Protein AF-A0A1V5LCX2-F1 (afdb_monomer_lite)

Foldseek 3Di:
DDDDDDDDDDDDPPDDPPPPPPDDPDPPPCDPVNVVVVVVVLVVVLVVVLVVVVVLLVQLVVLLVVCVVPVFLVSLVSNLVSLVVQLVVCVVNQNPLSVLLSVLLNVLSVLCNVVRGQDPLSSVLNVLSSVLSVVCSVVVQGHCNPPVSVVSSVVNVVSSVVVVD

Sequence (165 aa):
MSEQTQENVIINVKSSLHDKVKESRGDIVISDDVLAAAQDMIADMSVMYLDWVKDDFVRIDAAYAELASKRDMKSIRGVFEIAHDMKGQGGSFGYDLITGIGSSLCRFLEIIEAKGTCNDVALSAIKVHIDTMKLIINDDIKGSGGEIGRKLLEGIEAIKRKFSP

Secondary structure (DSSP, 8-state):
-----------------STTSSS--------HHHHHHHHHHHHHHHHHHHHHHHHHHHHHHHHHHHHHHH-SHHHHHHHHHHHHHHHHHHGGGT-HHHHHHHHHHHHHHHHHHHHT---HHHHHHHHHHHHHHHHHHHTT--TT-HHHHHHHHHHHHHHHHHH--

pLDDT: mean 79.79, std 19.13, range [37.75, 98.31]

Radius of gyration: 23.6 Å; chains: 1; bounding box: 76×31×53 Å

Structure (mmCIF, N/CA/C/O backbone):
data_AF-A0A1V5LCX2-F1
#
_entry.id   AF-A0A1V5LCX2-F1
#
loop_
_atom_site.group_PDB
_atom_site.id
_atom_site.type_symbol
_atom_site.label_atom_id
_atom_site.label_alt_id
_atom_site.label_comp_id
_atom_site.label_asym_id
_atom_site.label_entity_id
_atom_site.label_seq_id
_atom_site.pdbx_PDB_ins_code
_atom_site.Cartn_x
_atom_site.Cartn_y
_atom_site.Cartn_z
_atom_site.occupancy
_atom_site.B_iso_or_equiv
_atom_site.auth_seq_id
_atom_site.auth_comp_id
_atom_site.auth_asym_id
_atom_site.auth_atom_id
_atom_site.pdbx_PDB_model_num
ATOM 1 N N . MET A 1 1 ? 62.210 -6.564 27.788 1.00 45.62 1 MET A N 1
ATOM 2 C CA . MET A 1 1 ? 60.736 -6.606 27.858 1.00 45.62 1 MET A CA 1
ATOM 3 C C . MET A 1 1 ? 60.298 -5.340 28.554 1.00 45.62 1 MET A C 1
ATOM 5 O O . MET A 1 1 ? 60.460 -5.240 29.762 1.00 45.62 1 MET A O 1
ATOM 9 N N . SER A 1 2 ? 59.872 -4.350 27.779 1.00 39.91 2 SER A N 1
ATOM 10 C CA . SER A 1 2 ? 59.329 -3.103 28.307 1.00 39.91 2 SER A CA 1
ATOM 11 C C . SER A 1 2 ? 58.213 -2.689 27.367 1.00 39.91 2 SER A C 1
ATOM 13 O O . SER A 1 2 ? 58.434 -2.430 26.186 1.00 39.91 2 SER A O 1
ATOM 15 N N . GLU A 1 3 ? 57.017 -2.803 27.915 1.00 39.97 3 GLU A N 1
ATOM 16 C CA . GLU A 1 3 ? 55.725 -2.556 27.313 1.00 39.97 3 GLU A CA 1
ATOM 17 C C . GLU A 1 3 ? 55.458 -1.060 27.118 1.00 39.97 3 GLU A C 1
ATOM 19 O O . GLU A 1 3 ? 55.773 -0.234 27.969 1.00 39.97 3 GLU A O 1
ATOM 24 N N . GLN A 1 4 ? 54.812 -0.792 25.983 1.00 37.75 4 GLN A N 1
ATOM 25 C CA . GLN A 1 4 ? 53.755 0.195 25.759 1.00 37.75 4 GLN A CA 1
ATOM 26 C C . GLN A 1 4 ? 54.079 1.689 25.900 1.00 37.75 4 GLN A C 1
ATOM 28 O O . GLN A 1 4 ? 53.928 2.323 26.939 1.00 37.75 4 GLN A O 1
ATOM 33 N N . THR A 1 5 ? 54.352 2.281 24.737 1.00 41.31 5 THR A N 1
ATOM 34 C CA . THR A 1 5 ? 53.954 3.648 24.396 1.00 41.31 5 THR A CA 1
ATOM 35 C C . THR A 1 5 ? 52.487 3.635 23.958 1.00 41.31 5 THR A C 1
ATOM 37 O O . THR A 1 5 ? 52.145 2.938 23.004 1.00 41.31 5 THR A O 1
ATOM 40 N N . GLN A 1 6 ? 51.630 4.426 24.604 1.00 41.75 6 GLN A N 1
ATOM 41 C CA . GLN A 1 6 ? 50.324 4.788 24.049 1.00 41.75 6 GLN A CA 1
ATOM 42 C C . GLN A 1 6 ? 50.046 6.269 24.324 1.00 41.75 6 GLN A C 1
ATOM 44 O O . GLN A 1 6 ? 49.483 6.645 25.348 1.00 41.75 6 GLN A O 1
ATOM 49 N N . GLU A 1 7 ? 50.484 7.121 23.396 1.00 41.00 7 GLU A N 1
ATOM 50 C CA . GLU A 1 7 ? 50.017 8.503 23.299 1.00 41.00 7 GLU A CA 1
ATOM 51 C C . GLU A 1 7 ? 48.655 8.516 22.596 1.00 41.00 7 GLU A C 1
ATOM 53 O O . GLU A 1 7 ? 48.528 8.177 21.419 1.00 41.00 7 GLU A O 1
ATOM 58 N N . ASN A 1 8 ? 47.621 8.910 23.339 1.00 39.38 8 ASN A N 1
ATOM 59 C CA . ASN A 1 8 ? 46.314 9.257 22.797 1.00 39.38 8 ASN A CA 1
ATOM 60 C C . ASN A 1 8 ? 46.393 10.635 22.128 1.00 39.38 8 ASN A C 1
ATOM 62 O O . ASN A 1 8 ? 46.529 11.646 22.816 1.00 39.38 8 ASN A O 1
ATOM 66 N N . VAL A 1 9 ? 46.210 10.692 20.808 1.00 40.97 9 VAL A N 1
ATOM 67 C CA . VAL A 1 9 ? 45.908 11.942 20.097 1.00 40.97 9 VAL A CA 1
ATOM 68 C C . VAL A 1 9 ? 44.448 11.905 19.661 1.00 40.97 9 VAL A C 1
ATOM 70 O O . VAL A 1 9 ? 44.033 11.076 18.852 1.00 40.97 9 VAL A O 1
ATOM 73 N N . ILE A 1 10 ? 43.660 12.805 20.249 1.00 46.81 10 ILE A N 1
ATOM 74 C CA . ILE A 1 10 ? 42.243 13.016 19.955 1.00 46.81 10 ILE A CA 1
ATOM 75 C C . ILE A 1 10 ? 42.093 13.500 18.508 1.00 46.81 10 ILE A C 1
ATOM 77 O O . ILE A 1 10 ? 42.751 14.437 18.057 1.00 46.81 10 ILE A O 1
ATOM 81 N N . ILE A 1 11 ? 41.202 12.818 17.798 1.00 43.06 11 ILE A N 1
ATOM 82 C CA . ILE A 1 11 ? 40.896 12.955 16.379 1.00 43.06 11 ILE A CA 1
ATOM 83 C C . ILE A 1 11 ? 40.315 14.350 16.106 1.00 43.06 11 ILE A C 1
ATOM 85 O O . ILE A 1 11 ? 39.177 14.640 16.468 1.00 43.06 11 ILE A O 1
ATOM 89 N N . ASN A 1 12 ? 41.068 15.202 15.411 1.00 39.50 12 ASN A N 1
ATOM 90 C CA . ASN A 1 12 ? 40.507 16.382 14.758 1.00 39.50 12 ASN A CA 1
ATOM 91 C C . ASN A 1 12 ? 39.999 15.969 13.369 1.00 39.50 12 ASN A C 1
ATOM 93 O O . ASN A 1 12 ? 40.768 15.935 12.406 1.00 39.50 12 ASN A O 1
ATOM 97 N N . VAL A 1 13 ? 38.711 15.622 13.261 1.00 42.78 13 VAL A N 1
ATOM 98 C CA . VAL A 1 13 ? 38.050 15.411 11.963 1.00 42.78 13 VAL A CA 1
ATOM 99 C C . VAL A 1 13 ? 37.856 16.777 11.308 1.00 42.78 13 VAL A C 1
ATOM 101 O O . VAL A 1 13 ? 36.776 17.363 11.332 1.00 42.78 13 VAL A O 1
ATOM 104 N N . LYS A 1 14 ? 38.925 17.301 10.703 1.00 45.31 14 LYS A N 1
ATOM 105 C CA . LYS A 1 14 ? 38.799 18.377 9.727 1.00 45.31 14 LYS A CA 1
ATOM 106 C C . LYS A 1 14 ? 38.169 17.762 8.482 1.00 45.31 14 LYS A C 1
ATOM 108 O O . LYS A 1 14 ? 38.829 17.078 7.706 1.00 45.31 14 LYS A O 1
ATOM 113 N N . SER A 1 15 ? 36.869 17.983 8.333 1.00 53.34 15 SER A N 1
ATOM 114 C CA . SER A 1 15 ? 36.110 17.736 7.114 1.00 53.34 15 SER A CA 1
ATOM 115 C C . SER A 1 15 ? 36.839 18.336 5.905 1.00 53.34 15 SER A C 1
ATOM 117 O O . SER A 1 15 ? 36.796 19.544 5.676 1.00 53.34 15 SER A O 1
ATOM 119 N N . SER A 1 16 ? 37.499 17.491 5.121 1.00 48.16 16 SER A N 1
ATOM 120 C CA . SER A 1 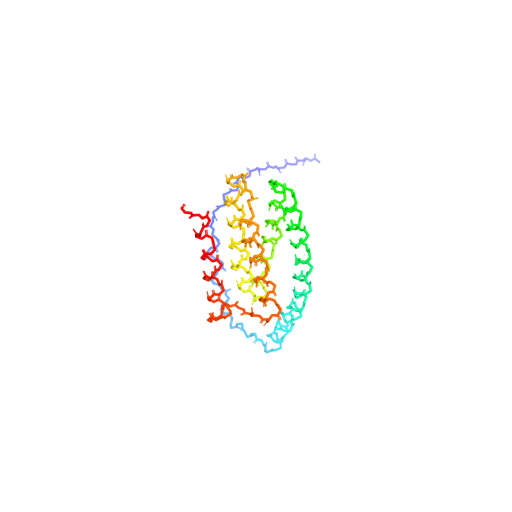16 ? 37.806 17.766 3.718 1.00 48.16 16 SER A CA 1
ATOM 121 C C . SER A 1 16 ? 37.563 16.492 2.914 1.00 48.16 16 SER A C 1
ATOM 123 O O . SER A 1 16 ? 38.474 15.769 2.523 1.00 48.16 16 SER A O 1
ATOM 125 N N . LEU A 1 17 ? 36.280 16.199 2.688 1.00 47.66 17 LEU A N 1
ATOM 126 C CA . LEU A 1 17 ? 35.862 15.324 1.588 1.00 47.66 17 LEU A CA 1
ATOM 127 C C . LEU A 1 17 ? 35.815 16.087 0.251 1.00 47.66 17 LEU A C 1
ATOM 129 O O . LEU A 1 17 ? 35.502 15.501 -0.779 1.00 47.66 17 LEU A O 1
ATOM 133 N N . HIS A 1 18 ? 36.155 17.379 0.239 1.00 47.69 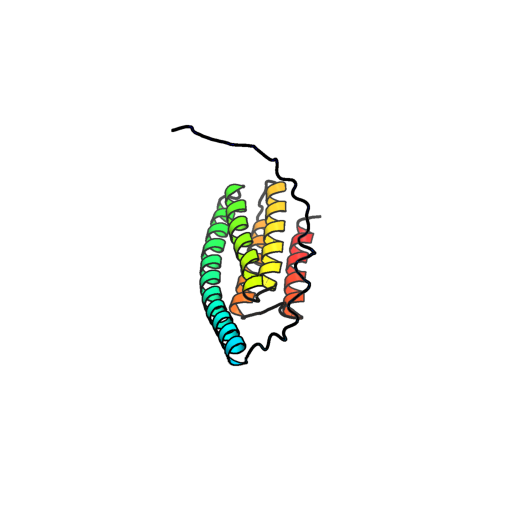18 HIS A N 1
ATOM 134 C CA . HIS A 1 18 ? 36.125 18.202 -0.969 1.00 47.69 18 HIS A CA 1
ATOM 135 C C . HIS A 1 18 ? 37.434 18.182 -1.774 1.00 47.69 18 HIS A C 1
ATOM 137 O O . HIS A 1 18 ? 37.402 18.516 -2.955 1.00 47.69 18 HIS A O 1
ATOM 143 N N . ASP A 1 19 ? 38.550 17.703 -1.209 1.00 46.31 19 ASP A N 1
ATOM 144 C CA . ASP A 1 19 ? 39.858 17.717 -1.892 1.00 46.31 19 ASP A CA 1
ATOM 145 C C . ASP A 1 19 ? 40.232 16.409 -2.614 1.00 46.31 19 ASP A C 1
ATOM 147 O O . ASP A 1 19 ? 41.336 16.290 -3.139 1.00 46.31 19 ASP A O 1
ATOM 151 N N . LYS A 1 20 ? 39.320 15.430 -2.710 1.00 46.19 20 LYS A N 1
ATOM 152 C CA . LYS A 1 20 ? 39.540 14.203 -3.509 1.00 46.19 20 LYS A CA 1
ATOM 153 C C . LYS A 1 20 ? 38.702 14.081 -4.783 1.00 46.19 20 LYS A C 1
ATOM 155 O O . LYS A 1 20 ? 38.782 13.062 -5.456 1.00 46.19 20 LYS A O 1
ATOM 160 N N . VAL A 1 21 ? 37.975 15.125 -5.187 1.00 50.12 21 VAL A N 1
ATOM 161 C CA . VAL A 1 21 ? 37.247 15.151 -6.477 1.00 50.12 21 VAL A CA 1
ATOM 162 C C . VAL A 1 21 ? 37.921 16.111 -7.461 1.00 50.12 21 VAL A C 1
ATOM 164 O O . VAL A 1 21 ? 37.289 16.956 -8.091 1.00 50.12 21 VAL A O 1
ATOM 167 N N . LYS A 1 22 ? 39.248 16.020 -7.569 1.00 44.81 22 LYS A N 1
ATOM 168 C CA . LYS A 1 22 ? 40.031 16.770 -8.557 1.00 44.81 22 LYS A CA 1
ATOM 169 C C . LYS A 1 22 ? 41.150 15.943 -9.188 1.00 44.81 22 LYS A C 1
ATOM 171 O O . LYS A 1 22 ? 42.194 16.489 -9.475 1.00 44.81 22 LYS A O 1
ATOM 176 N N . GLU A 1 23 ? 40.925 14.659 -9.466 1.00 45.84 23 GLU A N 1
ATOM 177 C CA . GLU A 1 23 ? 41.668 13.965 -10.533 1.00 45.84 23 GLU A CA 1
ATOM 178 C C . GLU A 1 23 ? 41.069 12.593 -10.831 1.00 45.84 23 GLU A C 1
ATOM 180 O O . GLU A 1 23 ? 41.427 11.584 -10.237 1.00 45.84 23 GLU A O 1
ATOM 185 N N . SER A 1 24 ? 40.099 12.578 -11.741 1.00 38.94 24 SER A N 1
ATOM 186 C CA . SER A 1 24 ? 39.871 11.500 -12.712 1.00 38.94 24 SER A CA 1
ATOM 187 C C . SER A 1 24 ? 38.827 11.995 -13.709 1.00 38.94 24 SER A C 1
ATOM 189 O O . SER A 1 24 ? 37.683 11.560 -13.725 1.00 38.94 24 SER A O 1
ATOM 191 N N . ARG A 1 25 ? 39.217 12.975 -14.533 1.00 47.91 25 ARG A N 1
ATOM 192 C CA . ARG A 1 25 ? 38.620 13.133 -15.864 1.00 47.91 25 ARG A CA 1
ATOM 193 C C . ARG A 1 25 ? 39.367 12.182 -16.795 1.00 47.91 25 ARG A C 1
ATOM 195 O O . ARG A 1 25 ? 40.234 12.605 -17.547 1.00 47.91 25 ARG A O 1
ATOM 202 N N . GLY A 1 26 ? 39.096 10.893 -16.648 1.00 41.12 26 GLY A N 1
ATOM 203 C CA . GLY A 1 26 ? 39.222 9.954 -17.751 1.00 41.12 26 GLY A CA 1
ATOM 204 C C . GLY A 1 26 ? 37.816 9.780 -18.294 1.00 41.12 26 GLY A C 1
ATOM 205 O O . GLY A 1 26 ? 36.898 9.582 -17.497 1.00 41.12 26 GLY A O 1
ATOM 206 N N . ASP A 1 27 ? 37.629 9.924 -19.602 1.00 45.66 27 ASP A N 1
ATOM 207 C CA . ASP A 1 27 ? 36.380 9.535 -20.246 1.00 45.66 27 ASP A CA 1
ATOM 208 C C . ASP A 1 27 ? 36.052 8.109 -19.791 1.00 45.66 27 ASP A C 1
ATOM 210 O O . ASP A 1 27 ? 36.789 7.168 -20.093 1.00 45.66 27 ASP A O 1
ATOM 214 N N . ILE A 1 28 ? 34.993 7.944 -18.993 1.00 48.88 28 ILE A N 1
ATOM 215 C CA . ILE A 1 28 ? 34.468 6.614 -18.702 1.00 48.88 28 ILE A CA 1
ATOM 216 C C . ILE A 1 28 ? 33.832 6.167 -20.012 1.00 48.88 28 ILE A C 1
ATOM 218 O O . ILE A 1 28 ? 32.674 6.469 -20.293 1.00 48.88 28 ILE A O 1
ATOM 222 N N . VAL A 1 29 ? 34.621 5.495 -20.845 1.00 55.09 29 VAL A N 1
ATOM 223 C CA . VAL A 1 29 ? 34.108 4.754 -21.989 1.00 55.09 29 VAL A CA 1
ATOM 224 C C . VAL A 1 29 ? 33.421 3.528 -21.401 1.00 55.09 29 VAL A C 1
ATOM 226 O O . VAL A 1 29 ? 34.050 2.497 -21.174 1.00 55.09 29 VAL A O 1
ATOM 229 N N . ILE A 1 30 ? 32.140 3.676 -21.051 1.00 59.97 30 ILE A N 1
ATOM 230 C CA . ILE A 1 30 ? 31.278 2.528 -20.775 1.00 59.97 30 ILE A CA 1
ATOM 231 C C . ILE A 1 30 ? 31.131 1.823 -22.116 1.00 59.97 30 ILE A C 1
ATOM 233 O O . ILE A 1 30 ? 30.559 2.385 -23.048 1.00 59.97 30 ILE A O 1
ATOM 237 N N . SER A 1 31 ? 31.724 0.644 -22.241 1.00 70.62 31 SER A N 1
ATOM 238 C CA . SER A 1 31 ? 31.581 -0.152 -23.447 1.00 70.62 31 SER A CA 1
ATOM 239 C C . SER A 1 31 ? 30.157 -0.710 -23.531 1.00 70.62 31 SER A C 1
ATOM 241 O O . SER A 1 31 ? 29.507 -0.946 -22.507 1.00 70.62 31 SER A O 1
ATOM 243 N N . ASP A 1 32 ? 29.649 -0.885 -24.751 1.00 73.88 32 ASP A N 1
ATOM 244 C CA . ASP A 1 32 ? 28.262 -1.310 -24.978 1.00 73.88 32 ASP A CA 1
ATOM 245 C C . ASP A 1 32 ? 27.948 -2.659 -24.304 1.00 73.88 32 ASP A C 1
ATOM 247 O O . ASP A 1 32 ? 26.828 -2.875 -23.851 1.00 73.88 32 ASP A O 1
ATOM 251 N N . ASP A 1 33 ? 28.942 -3.540 -24.157 1.00 71.75 33 ASP A N 1
ATOM 252 C CA . ASP A 1 33 ? 28.842 -4.811 -23.433 1.00 71.75 33 ASP A CA 1
ATOM 253 C C . ASP A 1 33 ? 28.669 -4.630 -21.916 1.00 71.75 33 ASP A C 1
ATOM 255 O O . ASP A 1 33 ? 27.888 -5.353 -21.299 1.00 71.75 33 ASP A O 1
ATOM 259 N N . VAL A 1 34 ? 29.329 -3.638 -21.311 1.00 70.81 34 VAL A N 1
ATOM 260 C CA . VAL A 1 34 ? 29.168 -3.316 -19.883 1.00 70.81 34 VAL A CA 1
ATOM 261 C C . VAL A 1 34 ? 27.804 -2.674 -19.628 1.00 70.81 34 VAL A C 1
ATOM 263 O O . VAL A 1 34 ? 27.159 -2.979 -18.623 1.00 70.81 34 VAL A O 1
ATOM 266 N N . LEU A 1 35 ? 27.334 -1.820 -20.544 1.00 71.50 35 LEU A N 1
ATOM 267 C CA . LEU A 1 35 ? 25.996 -1.237 -20.459 1.00 71.50 35 LEU A CA 1
ATOM 268 C C . LEU A 1 35 ? 24.906 -2.304 -20.640 1.00 71.50 35 LEU A C 1
ATOM 270 O O . LEU A 1 35 ? 23.958 -2.327 -19.857 1.00 71.50 35 LEU A O 1
ATOM 274 N N . ALA A 1 36 ? 25.062 -3.204 -21.614 1.00 72.06 36 ALA A N 1
ATOM 275 C CA . ALA A 1 36 ? 24.137 -4.309 -21.850 1.00 72.06 36 ALA A CA 1
ATOM 276 C C . ALA A 1 36 ? 24.084 -5.270 -20.653 1.00 72.06 36 ALA A C 1
ATOM 278 O O . ALA A 1 36 ? 23.000 -5.585 -20.176 1.00 72.06 36 ALA A O 1
ATOM 279 N N . ALA A 1 37 ? 25.232 -5.657 -20.084 1.00 69.50 37 ALA A N 1
ATOM 280 C CA . ALA A 1 37 ? 25.270 -6.506 -18.893 1.00 69.50 37 ALA A CA 1
ATOM 281 C C . ALA A 1 37 ? 24.600 -5.846 -17.673 1.00 69.50 37 ALA A C 1
ATOM 283 O O . ALA A 1 37 ? 23.916 -6.515 -16.897 1.00 69.50 37 ALA A O 1
ATOM 284 N N . ALA A 1 38 ? 24.760 -4.528 -17.507 1.00 64.31 38 ALA A N 1
ATOM 285 C CA . ALA A 1 38 ? 24.060 -3.780 -16.465 1.00 64.31 38 ALA A CA 1
ATOM 286 C C . ALA A 1 38 ? 22.542 -3.738 -16.715 1.00 64.31 38 ALA A C 1
ATOM 288 O O . ALA A 1 38 ? 21.765 -3.912 -15.779 1.00 64.31 38 ALA A O 1
ATOM 289 N N . GLN A 1 39 ? 22.113 -3.544 -17.965 1.00 68.00 39 GLN A N 1
ATOM 290 C CA . GLN A 1 39 ? 20.699 -3.561 -18.350 1.00 68.00 39 GLN A CA 1
ATOM 291 C C . GLN A 1 39 ? 20.062 -4.942 -18.153 1.00 68.00 39 GLN A C 1
ATOM 293 O O . GLN A 1 39 ? 18.959 -5.014 -17.615 1.00 68.00 39 GLN A O 1
ATOM 298 N N . ASP A 1 40 ? 20.763 -6.019 -18.505 1.00 68.44 40 ASP A N 1
ATOM 299 C CA . ASP A 1 40 ? 20.305 -7.397 -18.309 1.00 68.44 40 ASP A CA 1
ATOM 300 C C . ASP A 1 40 ? 20.178 -7.740 -16.823 1.00 68.44 40 ASP A C 1
ATOM 302 O O . ASP A 1 40 ? 19.173 -8.306 -16.400 1.00 68.44 40 ASP A O 1
ATOM 306 N N . MET A 1 41 ? 21.146 -7.329 -15.999 1.00 64.56 41 MET A N 1
ATOM 307 C CA . MET A 1 41 ? 21.068 -7.509 -14.547 1.00 64.56 41 MET A CA 1
ATOM 308 C C . MET A 1 41 ? 19.887 -6.734 -13.942 1.00 64.56 41 MET A C 1
ATOM 310 O O . MET A 1 41 ? 19.178 -7.257 -13.086 1.00 64.56 41 MET A O 1
ATOM 314 N N . ILE A 1 42 ? 19.632 -5.508 -14.410 1.00 65.56 42 ILE A N 1
ATOM 315 C CA . ILE A 1 42 ? 18.462 -4.714 -14.001 1.00 65.56 42 ILE A CA 1
ATOM 316 C C . ILE A 1 42 ? 17.155 -5.384 -14.461 1.00 65.56 42 ILE A C 1
ATOM 318 O O . ILE A 1 42 ? 16.167 -5.384 -13.720 1.00 65.56 42 ILE A O 1
ATOM 322 N N . ALA A 1 43 ? 17.131 -5.967 -15.661 1.00 64.19 43 ALA A N 1
ATOM 323 C CA . ALA A 1 43 ? 15.973 -6.682 -16.186 1.00 64.19 43 ALA A CA 1
ATOM 324 C C . ALA A 1 43 ? 15.673 -7.952 -15.372 1.00 64.19 43 ALA A C 1
ATOM 326 O O . ALA A 1 43 ? 14.522 -8.168 -14.995 1.00 64.19 43 ALA A O 1
ATOM 327 N N 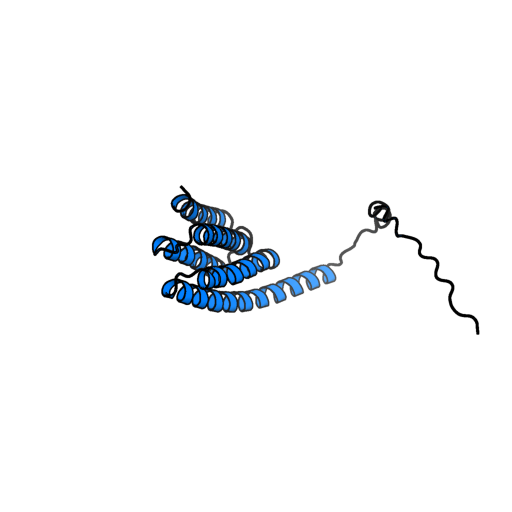. ASP A 1 44 ? 16.695 -8.733 -15.021 1.00 64.94 44 ASP A N 1
ATOM 328 C CA . ASP A 1 44 ? 16.564 -9.930 -14.180 1.00 64.94 44 ASP A CA 1
ATOM 329 C C . ASP A 1 44 ? 16.091 -9.569 -12.758 1.00 64.94 44 ASP A C 1
ATOM 331 O O . ASP A 1 44 ? 15.139 -10.146 -12.229 1.00 64.94 44 ASP A O 1
ATOM 335 N N . MET A 1 45 ? 16.640 -8.492 -12.183 1.00 61.72 45 MET A N 1
ATOM 336 C CA . MET A 1 45 ? 16.164 -7.927 -10.914 1.00 61.72 45 MET A CA 1
ATOM 337 C C . MET A 1 45 ? 14.699 -7.463 -10.975 1.00 61.72 45 MET A C 1
ATOM 339 O O . MET A 1 45 ? 13.979 -7.559 -9.981 1.00 61.72 45 MET A O 1
ATOM 343 N N . SER A 1 46 ? 14.234 -6.982 -12.131 1.00 65.88 46 SER A N 1
ATOM 344 C CA . SER A 1 46 ? 12.839 -6.562 -12.321 1.00 65.88 46 SER A CA 1
ATOM 345 C C . SER A 1 46 ? 11.870 -7.750 -12.312 1.00 65.88 46 SER A C 1
ATOM 347 O O . SER A 1 46 ? 10.751 -7.620 -11.817 1.00 65.88 46 SER A O 1
ATOM 349 N N . VAL A 1 47 ? 12.298 -8.915 -12.815 1.00 67.94 47 VAL A N 1
ATOM 350 C CA . VAL A 1 47 ? 11.525 -10.166 -12.738 1.00 67.94 47 VAL A CA 1
ATOM 351 C C . VAL A 1 47 ? 11.438 -10.649 -11.290 1.00 67.94 47 VAL A C 1
ATOM 353 O O . VAL A 1 47 ? 10.350 -10.980 -10.824 1.00 67.94 47 VAL A O 1
ATOM 356 N N . MET A 1 48 ? 12.546 -10.593 -10.543 1.00 73.88 48 MET A N 1
ATOM 357 C CA . MET A 1 48 ? 12.558 -10.947 -9.118 1.00 73.88 48 MET A CA 1
ATOM 358 C C . MET A 1 48 ? 11.640 -10.048 -8.276 1.00 73.88 48 MET A C 1
ATOM 360 O O . MET A 1 48 ? 10.956 -10.534 -7.375 1.00 73.88 48 MET A O 1
ATOM 364 N N . TYR A 1 49 ? 11.574 -8.749 -8.586 1.00 79.12 49 TYR A N 1
ATOM 365 C CA . TYR A 1 49 ? 10.678 -7.828 -7.887 1.00 79.12 49 TYR A CA 1
ATOM 366 C C . TYR A 1 49 ? 9.200 -8.183 -8.065 1.00 79.12 49 TYR A C 1
ATOM 368 O O . TYR A 1 49 ? 8.438 -8.108 -7.104 1.00 79.12 49 TYR A O 1
ATOM 376 N N . LEU A 1 50 ? 8.783 -8.597 -9.265 1.00 83.38 50 LEU A N 1
ATOM 377 C CA . LEU A 1 50 ? 7.391 -8.978 -9.513 1.00 83.38 50 LEU A CA 1
ATOM 378 C C . LEU A 1 50 ? 6.950 -10.198 -8.700 1.00 83.38 50 LEU A C 1
ATOM 380 O O . LEU A 1 50 ? 5.762 -10.336 -8.416 1.00 83.38 50 LEU A O 1
ATOM 384 N N . ASP A 1 51 ? 7.872 -11.072 -8.310 1.00 84.81 51 ASP A N 1
ATOM 385 C CA . ASP A 1 51 ? 7.558 -12.179 -7.410 1.00 84.81 51 ASP A CA 1
ATOM 386 C C . ASP A 1 51 ? 7.537 -11.724 -5.948 1.00 84.81 51 ASP A C 1
ATOM 388 O O . ASP A 1 51 ? 6.581 -12.021 -5.232 1.00 84.81 51 ASP A O 1
ATOM 392 N N . TRP A 1 52 ? 8.498 -10.899 -5.528 1.00 86.94 52 TRP A N 1
ATOM 393 C CA . TRP A 1 52 ? 8.508 -10.335 -4.173 1.00 86.94 52 TRP A CA 1
ATOM 394 C C . TRP A 1 52 ? 7.287 -9.465 -3.879 1.00 86.94 52 TRP A C 1
ATOM 396 O O . TRP A 1 52 ? 6.678 -9.586 -2.819 1.00 86.94 52 TRP A O 1
ATOM 406 N N . VAL A 1 53 ? 6.860 -8.632 -4.828 1.00 90.88 53 VAL A N 1
ATOM 407 C CA . VAL A 1 53 ? 5.702 -7.757 -4.625 1.00 90.88 53 VAL A CA 1
ATOM 408 C C . VAL A 1 53 ? 4.395 -8.555 -4.510 1.00 90.88 53 VAL A C 1
ATOM 410 O O . VAL A 1 53 ? 3.478 -8.129 -3.809 1.00 90.88 53 VAL A O 1
ATOM 413 N N . LYS A 1 54 ? 4.296 -9.738 -5.139 1.00 91.06 54 LYS A N 1
ATOM 414 C CA . LYS A 1 54 ? 3.147 -10.643 -4.949 1.00 91.06 54 LYS A CA 1
ATOM 415 C C . LYS A 1 54 ? 3.110 -11.185 -3.527 1.00 91.06 54 LYS A C 1
ATOM 417 O O . LYS A 1 54 ? 2.039 -11.183 -2.919 1.00 91.06 54 LYS A O 1
ATOM 422 N N . ASP A 1 55 ? 4.255 -11.595 -2.989 1.00 93.94 55 ASP A N 1
ATOM 423 C CA . ASP A 1 55 ? 4.353 -12.026 -1.595 1.00 93.94 55 ASP A CA 1
ATOM 424 C C . ASP A 1 55 ? 3.981 -10.876 -0.649 1.00 93.94 55 ASP A C 1
ATOM 426 O O . ASP A 1 55 ? 3.197 -11.063 0.282 1.00 93.94 55 ASP A O 1
ATOM 430 N N . ASP A 1 56 ? 4.436 -9.655 -0.933 1.00 95.38 56 ASP A N 1
ATOM 431 C CA . ASP A 1 56 ? 4.063 -8.454 -0.178 1.00 95.38 56 ASP A CA 1
ATOM 432 C C . ASP A 1 56 ? 2.555 -8.192 -0.215 1.00 95.38 56 ASP A C 1
ATOM 434 O O . ASP A 1 56 ? 1.964 -7.852 0.814 1.00 95.38 56 ASP A O 1
ATOM 438 N N . PHE A 1 57 ? 1.899 -8.425 -1.355 1.00 96.94 57 PHE A N 1
ATOM 439 C CA . PHE A 1 57 ? 0.445 -8.325 -1.452 1.00 96.94 57 PHE A CA 1
ATOM 440 C C . PHE A 1 57 ? -0.288 -9.383 -0.627 1.00 96.94 57 PHE A C 1
ATOM 442 O O . PHE A 1 57 ? -1.305 -9.068 -0.007 1.00 96.94 57 PHE A O 1
ATOM 449 N N . VAL A 1 58 ? 0.226 -10.612 -0.560 1.00 97.62 58 VAL A N 1
ATOM 450 C CA . VAL A 1 58 ? -0.325 -11.642 0.333 1.00 97.62 58 VAL A CA 1
ATOM 451 C C . VAL A 1 58 ? -0.170 -11.212 1.795 1.00 97.62 58 VAL A C 1
ATOM 453 O O . VAL A 1 58 ? -1.122 -11.304 2.575 1.00 97.62 58 VAL A O 1
ATOM 456 N N . ARG A 1 59 ? 1.004 -10.685 2.167 1.00 98.00 59 ARG A N 1
ATOM 457 C CA . ARG A 1 59 ? 1.277 -10.195 3.527 1.00 98.00 59 ARG A CA 1
ATOM 458 C C . ARG A 1 59 ? 0.355 -9.033 3.903 1.00 98.00 59 ARG A C 1
ATOM 460 O O . ARG A 1 59 ? -0.240 -9.058 4.982 1.00 98.00 59 ARG A O 1
ATOM 467 N N . ILE A 1 60 ? 0.209 -8.029 3.035 1.00 98.12 60 ILE A N 1
ATOM 468 C CA . ILE A 1 60 ? -0.591 -6.834 3.340 1.00 98.12 60 ILE A CA 1
ATOM 469 C C . ILE A 1 60 ? -2.094 -7.135 3.367 1.00 98.12 60 ILE A C 1
ATOM 471 O O . ILE A 1 60 ? -2.807 -6.534 4.166 1.00 98.12 60 ILE A O 1
ATOM 475 N N . ASP A 1 61 ? -2.581 -8.095 2.572 1.00 98.19 61 ASP A N 1
ATOM 476 C CA . ASP A 1 61 ? -3.972 -8.557 2.643 1.00 98.19 61 ASP A CA 1
ATOM 477 C C . ASP A 1 61 ? -4.276 -9.247 3.972 1.00 98.19 61 ASP A C 1
ATOM 479 O O . ASP A 1 61 ? -5.315 -8.988 4.583 1.00 98.19 61 ASP A O 1
ATOM 483 N N . ALA A 1 62 ? -3.366 -10.103 4.442 1.00 98.31 62 ALA A N 1
ATOM 484 C CA . ALA A 1 62 ? -3.499 -10.750 5.742 1.00 98.31 62 ALA A CA 1
ATOM 485 C C . ALA A 1 62 ? -3.491 -9.715 6.880 1.00 98.31 62 ALA A C 1
ATOM 487 O O . ALA A 1 62 ? -4.363 -9.750 7.752 1.00 98.31 62 ALA A O 1
ATOM 488 N N . ALA A 1 63 ? -2.570 -8.747 6.832 1.00 98.12 63 ALA A N 1
ATOM 489 C CA . ALA A 1 63 ? -2.519 -7.654 7.800 1.00 98.12 63 ALA A CA 1
ATOM 490 C C . ALA A 1 63 ? -3.784 -6.778 7.750 1.00 98.12 63 ALA A C 1
ATOM 492 O O . ALA A 1 63 ? -4.319 -6.398 8.792 1.00 98.12 63 ALA A O 1
ATOM 493 N N . TYR A 1 64 ? -4.312 -6.498 6.554 1.00 98.25 64 TYR A N 1
ATOM 494 C CA . TYR A 1 64 ? -5.569 -5.773 6.382 1.00 98.25 64 TYR A CA 1
ATOM 495 C C . TYR A 1 64 ? -6.760 -6.540 6.969 1.00 98.25 64 TYR A C 1
ATOM 497 O O . TYR A 1 64 ? -7.596 -5.943 7.644 1.00 98.25 64 TYR A O 1
ATOM 505 N N . ALA A 1 65 ? -6.842 -7.856 6.754 1.00 98.25 65 ALA A N 1
ATOM 506 C CA . ALA A 1 65 ? -7.896 -8.688 7.331 1.00 98.25 65 ALA A CA 1
ATOM 507 C C . ALA A 1 65 ? -7.829 -8.707 8.868 1.00 98.25 65 ALA A C 1
ATOM 509 O O . ALA A 1 65 ? -8.858 -8.588 9.540 1.00 98.25 65 ALA A O 1
ATOM 510 N N . GLU A 1 66 ? -6.622 -8.790 9.434 1.00 97.94 66 GLU A N 1
ATOM 511 C CA . GLU A 1 66 ? -6.414 -8.671 10.877 1.00 97.94 66 GLU A CA 1
ATOM 512 C C . GLU A 1 66 ? -6.853 -7.296 11.396 1.00 97.94 66 GLU A C 1
ATOM 514 O O . GLU A 1 66 ? -7.582 -7.220 12.388 1.00 97.94 66 GLU A O 1
ATOM 519 N N . LEU A 1 67 ? -6.485 -6.216 10.701 1.00 97.19 67 LEU A N 1
ATOM 520 C CA . LEU A 1 67 ? -6.913 -4.857 11.028 1.00 97.19 67 LEU A CA 1
ATOM 521 C C . LEU A 1 67 ? -8.434 -4.697 10.963 1.00 97.19 67 LEU A C 1
ATOM 523 O O . LEU A 1 67 ? -9.025 -4.119 11.875 1.00 97.19 67 LEU A O 1
ATOM 527 N N . ALA A 1 68 ? -9.084 -5.253 9.941 1.00 96.69 68 ALA A N 1
ATOM 528 C CA . ALA A 1 68 ? -10.536 -5.210 9.802 1.00 96.69 68 ALA A CA 1
ATOM 529 C C . ALA A 1 68 ? -11.260 -5.900 10.971 1.00 96.69 68 ALA A C 1
ATOM 531 O O . ALA A 1 68 ? -12.334 -5.453 11.387 1.00 96.69 68 ALA A O 1
ATOM 532 N N . SER A 1 69 ? -10.650 -6.956 11.521 1.00 96.94 69 SER A N 1
ATOM 533 C CA . SER A 1 69 ? -11.179 -7.695 12.665 1.00 96.94 69 SER A CA 1
ATOM 534 C C . SER A 1 69 ? -10.875 -7.035 14.012 1.00 96.94 69 SER A C 1
ATOM 536 O O . SER A 1 69 ? -11.759 -6.999 14.864 1.00 96.94 69 SER A O 1
ATOM 538 N N . LYS A 1 70 ? -9.636 -6.584 14.246 1.00 95.62 70 LYS A N 1
ATOM 539 C CA . LYS A 1 70 ? -9.166 -6.155 15.577 1.00 95.62 70 LYS A CA 1
ATOM 540 C C . LYS A 1 70 ? -9.285 -4.657 15.813 1.00 95.62 70 LYS A C 1
ATOM 542 O O . LYS A 1 70 ? -9.644 -4.252 16.914 1.00 95.62 70 LYS A O 1
ATOM 547 N N . ARG A 1 71 ? -8.995 -3.846 14.789 1.00 93.56 71 ARG A N 1
ATOM 548 C CA . ARG A 1 71 ? -9.052 -2.370 14.832 1.00 93.56 71 ARG A CA 1
ATOM 549 C C . ARG A 1 71 ? -8.232 -1.751 15.964 1.00 93.56 71 ARG A C 1
ATOM 551 O O . ARG A 1 71 ? -8.597 -0.711 16.506 1.00 93.56 71 ARG A O 1
ATOM 558 N N . ASP A 1 72 ? -7.130 -2.401 16.313 1.00 94.00 72 ASP A N 1
ATOM 559 C CA . ASP A 1 72 ? -6.211 -1.963 17.356 1.00 94.00 72 ASP A CA 1
ATOM 560 C C . ASP A 1 72 ? -4.923 -1.369 16.762 1.00 94.00 72 ASP A C 1
ATOM 562 O O . ASP A 1 72 ? -4.620 -1.497 15.576 1.00 94.00 72 ASP A O 1
ATOM 566 N N . MET A 1 73 ? -4.132 -0.717 17.610 1.00 92.50 73 MET A N 1
ATOM 567 C CA . MET A 1 73 ? -2.886 -0.058 17.197 1.00 92.50 73 MET A CA 1
ATOM 568 C C . MET A 1 73 ? -1.871 -1.041 16.607 1.00 92.50 73 MET A C 1
ATOM 570 O O . MET A 1 73 ? -1.136 -0.711 15.679 1.00 92.50 73 MET A O 1
ATOM 574 N N . LYS A 1 74 ? -1.848 -2.275 17.121 1.00 95.44 74 LYS A N 1
ATOM 575 C CA . LYS A 1 74 ? -0.935 -3.316 16.652 1.00 95.44 74 LYS A CA 1
ATOM 576 C C . LYS A 1 74 ? -1.252 -3.720 15.212 1.00 95.44 74 LYS A C 1
ATOM 578 O O . LYS A 1 74 ? -0.341 -3.835 14.399 1.00 95.44 74 LYS A O 1
ATOM 583 N N . SER A 1 75 ? -2.527 -3.911 14.894 1.00 96.38 75 SER A N 1
ATOM 584 C CA . SER A 1 75 ? -2.968 -4.267 13.546 1.00 96.38 75 SER A CA 1
ATOM 585 C C . SER A 1 75 ? -2.821 -3.109 12.553 1.00 96.38 75 SER A C 1
ATOM 587 O O . SER A 1 75 ? -2.446 -3.353 11.409 1.00 96.38 75 SER A O 1
ATOM 589 N N . ILE A 1 76 ? -2.993 -1.849 12.985 1.00 96.38 76 ILE A N 1
ATOM 590 C CA . ILE A 1 76 ? -2.662 -0.666 12.161 1.00 96.38 76 ILE A CA 1
ATOM 591 C C . ILE A 1 76 ? -1.176 -0.693 11.789 1.00 96.38 76 ILE A C 1
ATOM 593 O O . ILE A 1 76 ? -0.818 -0.553 10.617 1.00 96.38 76 ILE A O 1
ATOM 597 N N . ARG A 1 77 ? -0.313 -0.923 12.783 1.00 96.19 77 ARG A N 1
ATOM 598 C CA . ARG A 1 77 ? 1.136 -0.968 12.587 1.00 96.19 77 ARG A CA 1
ATOM 599 C C . ARG A 1 77 ? 1.578 -2.117 11.679 1.00 96.19 77 ARG A C 1
ATOM 601 O O . ARG A 1 77 ? 2.470 -1.918 10.863 1.00 96.19 77 ARG A O 1
ATOM 608 N N . GLY A 1 78 ? 0.913 -3.271 11.752 1.00 97.44 78 GLY A N 1
ATOM 609 C CA . GLY A 1 78 ? 1.178 -4.395 10.849 1.00 97.44 78 GLY A CA 1
ATOM 610 C C . GLY A 1 78 ? 0.982 -4.036 9.372 1.00 97.44 78 GLY A C 1
ATOM 611 O O . GLY A 1 78 ? 1.815 -4.381 8.538 1.00 97.44 78 GLY A O 1
ATOM 612 N N . VAL A 1 79 ? -0.071 -3.280 9.040 1.00 97.94 79 VAL A N 1
ATOM 613 C CA . VAL A 1 79 ? -0.269 -2.773 7.668 1.00 97.94 79 VAL A CA 1
ATOM 614 C C . VAL A 1 79 ? 0.782 -1.715 7.317 1.00 97.94 79 VAL A C 1
ATOM 616 O O . VAL A 1 79 ? 1.294 -1.707 6.198 1.00 97.94 79 VAL A O 1
ATOM 619 N N . PHE A 1 80 ? 1.122 -0.835 8.265 1.00 97.81 80 PHE A N 1
ATOM 620 C CA . PHE A 1 80 ? 2.102 0.233 8.053 1.00 97.81 80 PHE A CA 1
ATOM 621 C C . PHE A 1 80 ? 3.483 -0.306 7.683 1.00 97.81 80 PHE A C 1
ATOM 623 O O . PHE A 1 80 ? 4.087 0.195 6.740 1.00 97.81 80 PHE A O 1
ATOM 630 N N . GLU A 1 81 ? 3.976 -1.314 8.403 1.00 97.50 81 GLU A N 1
ATOM 631 C CA . GLU A 1 81 ? 5.310 -1.884 8.188 1.00 97.50 81 GLU A CA 1
ATOM 632 C C . GLU A 1 81 ? 5.441 -2.462 6.772 1.00 97.50 81 GLU A C 1
ATOM 634 O O . GLU A 1 81 ? 6.382 -2.136 6.054 1.00 97.50 81 GLU A O 1
ATOM 639 N N . ILE A 1 82 ? 4.433 -3.207 6.311 1.00 97.75 82 ILE A N 1
ATOM 640 C CA . ILE A 1 82 ? 4.442 -3.781 4.959 1.00 97.75 82 ILE A CA 1
ATOM 641 C C . ILE A 1 82 ? 4.322 -2.678 3.899 1.00 97.75 82 ILE A C 1
ATOM 643 O O . ILE A 1 82 ? 5.074 -2.670 2.927 1.00 97.75 82 ILE A O 1
ATOM 647 N N . ALA A 1 83 ? 3.427 -1.703 4.092 1.00 97.12 83 ALA A N 1
ATOM 648 C CA . ALA A 1 83 ? 3.300 -0.568 3.176 1.00 97.12 83 ALA A CA 1
ATOM 649 C C . ALA A 1 83 ? 4.600 0.255 3.079 1.00 97.12 83 ALA A C 1
ATOM 651 O O . ALA A 1 83 ? 4.941 0.759 2.006 1.00 97.12 83 ALA A O 1
ATOM 652 N N . HIS A 1 84 ? 5.332 0.381 4.189 1.00 95.88 84 HIS A N 1
ATOM 653 C CA . HIS A 1 84 ? 6.615 1.070 4.249 1.00 95.88 84 HIS A CA 1
ATOM 654 C C . HIS A 1 84 ? 7.695 0.331 3.450 1.00 95.88 84 HIS A C 1
ATOM 656 O O . HIS A 1 84 ? 8.427 0.966 2.686 1.00 95.88 84 HIS A O 1
ATOM 662 N N . ASP A 1 85 ? 7.765 -0.994 3.573 1.00 94.19 85 ASP A N 1
ATOM 663 C CA . ASP A 1 85 ? 8.690 -1.821 2.794 1.00 94.19 85 ASP A CA 1
ATOM 664 C C . ASP A 1 85 ? 8.390 -1.722 1.294 1.00 94.19 85 ASP A C 1
ATOM 666 O O . ASP A 1 85 ? 9.278 -1.397 0.504 1.00 94.19 85 ASP A O 1
ATOM 670 N N . MET A 1 86 ? 7.122 -1.897 0.904 1.00 94.56 86 MET A N 1
ATOM 671 C CA . MET A 1 86 ? 6.690 -1.805 -0.497 1.00 94.56 86 MET A CA 1
ATOM 672 C C . MET A 1 86 ? 7.009 -0.435 -1.108 1.00 94.56 86 MET A C 1
ATOM 674 O O . MET A 1 86 ? 7.490 -0.347 -2.240 1.00 94.56 86 MET A O 1
ATOM 678 N N . LYS A 1 87 ? 6.799 0.646 -0.343 1.00 92.69 87 LYS A N 1
ATOM 679 C CA . LYS A 1 87 ? 7.200 2.005 -0.732 1.00 92.69 87 LYS A CA 1
ATOM 680 C C . LYS A 1 87 ? 8.703 2.086 -1.004 1.00 92.69 87 LYS A C 1
ATOM 682 O O . LYS A 1 87 ? 9.102 2.728 -1.970 1.00 92.69 87 LYS A O 1
ATOM 687 N N . GLY A 1 88 ? 9.526 1.511 -0.126 1.00 88.50 88 GLY A N 1
ATOM 688 C CA . GLY A 1 88 ? 10.983 1.543 -0.255 1.00 88.50 88 GLY A CA 1
ATOM 689 C C . GLY A 1 88 ? 11.481 0.790 -1.487 1.00 88.50 88 GLY A C 1
ATOM 690 O O . GLY A 1 88 ? 12.425 1.233 -2.132 1.00 88.50 88 GLY A O 1
ATOM 691 N N . GLN A 1 89 ? 10.815 -0.310 -1.838 1.00 87.62 89 GLN A N 1
ATOM 692 C CA . GLN A 1 89 ? 11.189 -1.143 -2.977 1.00 87.62 89 GLN A CA 1
ATOM 693 C C . GLN A 1 89 ? 10.753 -0.546 -4.324 1.00 87.62 89 GLN A C 1
ATOM 695 O O . GLN A 1 89 ? 11.523 -0.591 -5.279 1.00 87.62 89 GLN A O 1
ATOM 700 N N . GLY A 1 90 ? 9.551 0.039 -4.417 1.00 86.06 90 GLY A N 1
ATOM 701 C CA . GLY A 1 90 ? 8.953 0.450 -5.697 1.00 86.06 90 GLY A CA 1
ATOM 702 C C . GLY A 1 90 ? 9.866 1.314 -6.576 1.00 86.06 90 GLY A C 1
ATOM 703 O O . GLY A 1 90 ? 10.065 1.012 -7.751 1.00 86.06 90 GLY A O 1
ATOM 704 N N . GLY A 1 91 ? 10.485 2.351 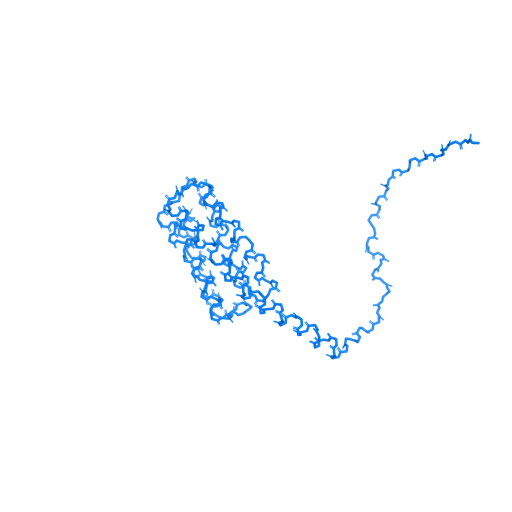-6.007 1.00 83.62 91 GLY A N 1
ATOM 705 C CA . GLY A 1 91 ? 11.371 3.259 -6.747 1.00 83.62 91 GLY A CA 1
ATOM 706 C C . GLY A 1 91 ? 12.654 2.591 -7.249 1.00 83.62 91 GLY A C 1
ATOM 707 O O . GLY A 1 91 ? 13.148 2.936 -8.318 1.00 83.62 91 GLY A O 1
ATOM 708 N N . SER A 1 92 ? 13.173 1.596 -6.525 1.00 83.19 92 SER A N 1
ATOM 709 C CA . SER A 1 92 ? 14.371 0.850 -6.931 1.00 83.19 92 SER A CA 1
ATOM 710 C C . SER A 1 92 ? 14.140 -0.027 -8.162 1.00 83.19 92 SER A C 1
ATOM 712 O O . SER A 1 92 ? 15.087 -0.287 -8.898 1.00 83.19 92 SER A O 1
ATOM 714 N N . PHE A 1 93 ? 12.895 -0.442 -8.408 1.00 83.44 93 PHE A N 1
ATOM 715 C CA . PHE A 1 93 ? 12.519 -1.310 -9.529 1.00 83.44 93 PHE A CA 1
ATOM 716 C C . PHE A 1 93 ? 11.712 -0.583 -10.615 1.00 83.44 93 PHE A C 1
ATOM 718 O O . PHE A 1 93 ? 11.140 -1.218 -11.498 1.00 83.44 93 PHE A O 1
ATOM 725 N N . GLY A 1 94 ? 11.664 0.752 -10.568 1.00 85.25 94 GLY A N 1
ATOM 726 C CA . GLY A 1 94 ? 11.000 1.564 -11.586 1.00 85.25 94 GLY A CA 1
ATOM 727 C C . GLY A 1 94 ? 9.473 1.587 -11.489 1.00 85.25 94 GLY A C 1
ATOM 728 O O . GLY A 1 94 ? 8.820 1.819 -12.499 1.00 85.25 94 GLY A O 1
ATOM 729 N N . TYR A 1 95 ? 8.894 1.377 -10.304 1.00 90.56 95 TYR A N 1
ATOM 730 C CA . TYR A 1 95 ? 7.460 1.526 -10.021 1.00 90.56 95 TYR A CA 1
ATOM 731 C C . TYR A 1 95 ? 7.215 2.723 -9.094 1.00 90.56 95 TYR A C 1
ATOM 733 O O . TYR A 1 95 ? 6.838 2.580 -7.926 1.00 90.56 95 TYR A O 1
ATOM 741 N N . ASP A 1 96 ? 7.413 3.938 -9.609 1.00 92.31 96 ASP A N 1
ATOM 742 C CA . ASP A 1 96 ? 7.306 5.170 -8.812 1.00 92.31 96 ASP A CA 1
ATOM 743 C C . ASP A 1 96 ? 5.910 5.356 -8.204 1.00 92.31 96 ASP A C 1
ATOM 745 O O . ASP A 1 96 ? 5.764 5.910 -7.111 1.00 92.31 96 ASP A O 1
ATOM 749 N N . LEU A 1 97 ? 4.869 4.855 -8.874 1.00 93.06 97 LEU A N 1
ATOM 750 C CA . LEU A 1 97 ? 3.506 4.884 -8.349 1.00 93.06 97 LEU A CA 1
ATOM 751 C C . LEU A 1 97 ? 3.328 4.035 -7.084 1.00 93.06 97 LEU A C 1
ATOM 753 O O . LEU A 1 97 ? 2.591 4.453 -6.190 1.00 93.06 97 LEU A O 1
ATOM 757 N N . ILE A 1 98 ? 4.025 2.901 -6.961 1.00 95.12 98 ILE A N 1
ATOM 758 C CA . ILE A 1 98 ? 4.009 2.088 -5.734 1.00 95.12 98 ILE A CA 1
ATOM 759 C C . ILE A 1 98 ? 4.648 2.870 -4.587 1.00 95.12 98 ILE A C 1
ATOM 761 O O . ILE A 1 98 ? 4.074 2.947 -3.502 1.00 95.12 98 ILE A O 1
ATOM 765 N N . THR A 1 99 ? 5.762 3.558 -4.846 1.00 94.56 99 THR A N 1
ATOM 766 C CA . THR A 1 99 ? 6.380 4.479 -3.879 1.00 94.56 99 THR A CA 1
ATOM 767 C C . THR A 1 99 ? 5.410 5.581 -3.453 1.00 94.56 99 THR A C 1
ATOM 769 O O . THR A 1 99 ? 5.242 5.851 -2.260 1.00 94.56 99 THR A O 1
ATOM 772 N N . GLY A 1 100 ? 4.745 6.223 -4.417 1.00 94.12 100 GLY A N 1
ATOM 773 C CA . GLY A 1 100 ? 3.801 7.307 -4.157 1.00 94.12 100 GLY A CA 1
ATOM 774 C C . GLY A 1 100 ? 2.609 6.859 -3.311 1.00 94.12 100 GLY A C 1
ATOM 775 O O . GLY A 1 100 ? 2.300 7.476 -2.288 1.00 94.12 100 GLY A O 1
ATOM 776 N N . ILE A 1 101 ? 1.968 5.754 -3.693 1.00 94.88 101 ILE A N 1
ATOM 777 C CA . ILE A 1 101 ? 0.776 5.243 -3.007 1.00 94.88 101 ILE A CA 1
ATOM 778 C C . ILE A 1 101 ? 1.137 4.621 -1.662 1.00 94.88 101 ILE A C 1
ATOM 780 O O . ILE A 1 101 ? 0.445 4.895 -0.683 1.00 94.88 101 ILE A O 1
ATOM 784 N N . GLY A 1 102 ? 2.234 3.867 -1.570 1.00 96.06 102 GLY A N 1
ATOM 785 C CA . GLY A 1 102 ? 2.742 3.345 -0.302 1.00 96.06 102 GLY A CA 1
ATOM 786 C C . GLY A 1 102 ? 3.055 4.476 0.678 1.00 96.06 102 GLY A C 1
ATOM 787 O O . GLY A 1 102 ? 2.615 4.451 1.825 1.00 96.06 102 GLY A O 1
ATOM 788 N N . SER A 1 103 ? 3.690 5.560 0.212 1.00 95.19 103 SER A N 1
ATOM 789 C CA . SER A 1 103 ? 3.901 6.752 1.043 1.00 95.19 103 SER A CA 1
ATOM 790 C C . SER A 1 103 ? 2.599 7.435 1.463 1.00 95.19 103 SER A C 1
ATOM 792 O O . SER A 1 103 ? 2.534 7.973 2.571 1.00 95.19 103 SER A O 1
ATOM 794 N N . SER A 1 104 ? 1.591 7.468 0.592 1.00 94.50 104 SER A N 1
ATOM 795 C CA . SER A 1 104 ? 0.265 7.990 0.929 1.00 94.50 104 SER A CA 1
ATOM 796 C C . SER A 1 104 ? -0.407 7.135 2.006 1.00 94.50 104 SER A C 1
ATOM 798 O O . SER A 1 104 ? -0.912 7.680 2.989 1.00 94.50 104 SER A O 1
ATOM 800 N N . LEU A 1 105 ? -0.346 5.809 1.858 1.00 96.44 105 LEU A N 1
ATOM 801 C CA . LEU A 1 105 ? -0.915 4.847 2.793 1.00 96.44 105 LEU A CA 1
ATOM 802 C C . LEU A 1 105 ? -0.249 4.937 4.171 1.00 96.44 105 LEU A C 1
ATOM 804 O O . LEU A 1 105 ? -0.960 5.034 5.165 1.00 96.44 105 LEU A O 1
ATOM 808 N N . CYS A 1 106 ? 1.085 4.997 4.243 1.00 96.75 106 CYS A N 1
ATOM 809 C CA . CYS A 1 106 ? 1.805 5.184 5.507 1.00 96.75 106 CYS A CA 1
ATOM 810 C C . CYS A 1 106 ? 1.323 6.437 6.253 1.00 96.75 106 CYS A C 1
ATOM 812 O O . CYS A 1 106 ? 0.923 6.348 7.409 1.00 96.75 106 CYS A O 1
ATOM 814 N N . ARG A 1 107 ? 1.260 7.588 5.568 1.00 94.31 107 ARG A N 1
ATOM 815 C CA . ARG A 1 107 ? 0.757 8.841 6.164 1.00 94.31 107 ARG A CA 1
ATOM 816 C C . ARG A 1 107 ? -0.694 8.727 6.617 1.00 94.31 107 ARG A C 1
ATOM 818 O O . ARG A 1 107 ? -1.089 9.314 7.618 1.00 94.31 107 ARG A O 1
ATOM 825 N N . PHE A 1 108 ? -1.518 8.009 5.858 1.00 94.00 108 PHE A N 1
ATOM 826 C CA . PHE A 1 108 ? -2.910 7.796 6.226 1.00 94.00 108 PHE A CA 1
ATOM 827 C C . PHE A 1 108 ? -3.039 6.944 7.494 1.00 94.00 108 PHE A C 1
ATOM 829 O O . PHE A 1 108 ? -3.819 7.286 8.382 1.00 94.00 108 PHE A O 1
ATOM 836 N N . LEU A 1 109 ? -2.237 5.885 7.611 1.00 94.88 109 LEU A N 1
ATOM 837 C CA . LEU A 1 109 ? -2.179 5.034 8.798 1.00 94.88 109 LEU A CA 1
ATOM 838 C C . LEU A 1 109 ? -1.676 5.803 10.025 1.00 94.88 109 LEU A C 1
ATOM 840 O O . LEU A 1 109 ? -2.284 5.673 11.080 1.00 94.88 109 LEU A O 1
ATOM 844 N N . GLU A 1 110 ? -0.673 6.674 9.881 1.00 94.25 110 GLU A N 1
ATOM 845 C CA . GLU A 1 110 ? -0.211 7.573 10.954 1.00 94.25 110 GLU A CA 1
ATOM 846 C C . GLU A 1 110 ? -1.337 8.495 11.462 1.00 94.25 110 GLU A C 1
ATOM 848 O O . GLU A 1 110 ? -1.486 8.704 12.665 1.00 94.25 110 GLU A O 1
ATOM 853 N N . ILE A 1 111 ? -2.181 9.026 10.565 1.00 91.56 111 ILE A N 1
ATOM 854 C CA . ILE A 1 111 ? -3.342 9.851 10.951 1.00 91.56 111 ILE A CA 1
ATOM 855 C C . ILE A 1 111 ? -4.369 9.022 11.733 1.00 91.56 111 ILE A C 1
ATOM 857 O O . ILE A 1 111 ? -4.925 9.504 12.721 1.00 91.56 111 ILE A O 1
ATOM 861 N N . ILE A 1 112 ? -4.650 7.794 11.291 1.00 91.44 112 ILE A N 1
ATOM 862 C CA . ILE A 1 112 ? -5.571 6.879 11.984 1.00 91.44 112 ILE A CA 1
ATOM 863 C C . ILE A 1 112 ? -5.019 6.530 13.368 1.00 91.44 112 ILE A C 1
ATOM 865 O O . ILE A 1 112 ? -5.757 6.581 14.352 1.00 91.44 112 ILE A O 1
ATOM 869 N N . GLU A 1 113 ? -3.724 6.224 13.439 1.00 90.75 113 GLU A N 1
ATOM 870 C CA . GLU A 1 113 ? -2.996 5.921 14.667 1.00 90.75 113 GLU A CA 1
ATOM 871 C C . GLU A 1 113 ? -3.094 7.090 15.659 1.00 90.75 113 GLU A C 1
ATOM 873 O O . GLU A 1 113 ? -3.521 6.902 16.797 1.00 90.75 113 GLU A O 1
ATOM 878 N N . ALA A 1 114 ? -2.824 8.319 15.208 1.00 89.94 114 ALA A N 1
ATOM 879 C CA . ALA A 1 114 ? -2.932 9.527 16.028 1.00 89.94 114 ALA A CA 1
ATOM 880 C C . ALA A 1 114 ? -4.365 9.805 16.521 1.00 89.94 114 ALA A C 1
ATOM 882 O O . ALA A 1 114 ? -4.554 10.344 17.611 1.00 89.94 114 ALA A O 1
ATOM 883 N N . LYS A 1 115 ? -5.386 9.433 15.738 1.00 88.50 115 LYS A N 1
ATOM 884 C CA . LYS A 1 115 ? -6.802 9.535 16.136 1.00 88.50 115 LYS A CA 1
ATOM 885 C C . LYS A 1 115 ? -7.244 8.410 17.077 1.00 88.50 115 LYS A C 1
ATOM 887 O O . LYS A 1 115 ? -8.314 8.520 17.672 1.00 88.50 115 LYS A O 1
ATOM 892 N N . GLY A 1 116 ? -6.466 7.333 17.190 1.00 84.81 116 GLY A N 1
ATOM 893 C CA . GLY A 1 116 ? -6.752 6.183 18.047 1.00 84.81 116 GLY A CA 1
ATOM 894 C C . GLY A 1 116 ? -7.995 5.383 17.645 1.00 84.81 116 GLY A C 1
ATOM 895 O O . GLY A 1 116 ? -8.533 4.642 18.464 1.00 84.81 116 GLY A O 1
ATOM 896 N N . THR A 1 117 ? -8.500 5.542 16.416 1.00 84.12 117 THR A N 1
ATOM 897 C CA . THR A 1 117 ? -9.717 4.851 15.963 1.00 84.12 117 THR A CA 1
ATOM 898 C C . THR A 1 117 ? -9.683 4.521 14.473 1.00 84.12 117 THR A C 1
ATOM 900 O O . THR A 1 117 ? -9.428 5.388 13.637 1.00 84.12 117 THR A O 1
ATOM 903 N N . CYS A 1 118 ? -9.982 3.261 14.134 1.00 90.81 118 CYS A N 1
ATOM 904 C CA . CYS A 1 118 ? -10.099 2.768 12.760 1.00 90.81 118 CYS A CA 1
ATOM 905 C C . CYS A 1 118 ? -11.552 2.356 12.459 1.00 90.81 118 CYS A C 1
ATOM 907 O O . CYS A 1 118 ? -11.986 1.231 12.728 1.00 90.81 118 CYS A O 1
ATOM 909 N N . ASN A 1 119 ? -12.329 3.292 11.913 1.00 91.25 119 ASN A N 1
ATOM 910 C CA . ASN A 1 119 ? -13.713 3.046 11.501 1.00 91.25 119 ASN A CA 1
ATOM 911 C C . ASN A 1 119 ? -13.799 2.399 10.102 1.00 91.25 119 ASN A C 1
ATOM 913 O O . ASN A 1 119 ? -12.802 2.246 9.400 1.00 91.25 119 ASN A O 1
ATOM 917 N N . ASP A 1 120 ? -15.004 2.017 9.677 1.00 91.19 120 ASP A N 1
ATOM 918 C CA . ASP A 1 120 ? -15.226 1.346 8.381 1.00 91.19 120 ASP A CA 1
ATOM 919 C C . ASP A 1 120 ? -14.829 2.192 7.175 1.00 91.19 120 ASP A C 1
ATOM 921 O O . ASP A 1 120 ? -14.370 1.677 6.153 1.00 91.19 120 ASP A O 1
ATOM 925 N N . VAL A 1 121 ? -14.972 3.509 7.304 1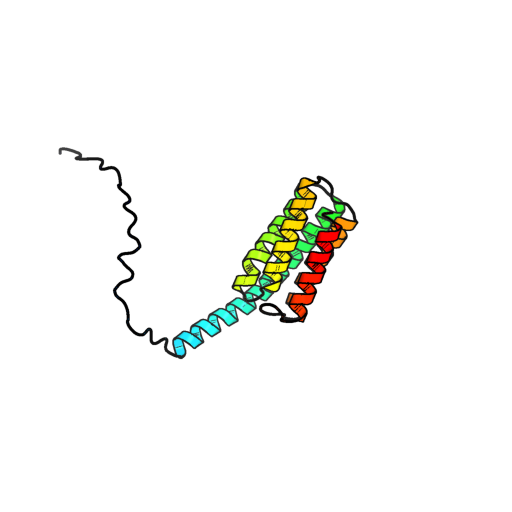.00 88.94 121 VAL A N 1
ATOM 926 C CA . VAL A 1 121 ? -14.578 4.448 6.259 1.00 88.94 121 VAL A CA 1
ATOM 927 C C . VAL A 1 121 ? -13.050 4.417 6.114 1.00 88.94 121 VAL A C 1
ATOM 929 O O . VAL A 1 121 ? -12.542 4.306 5.000 1.00 88.94 121 VAL A O 1
ATOM 932 N N . ALA A 1 122 ? -12.312 4.418 7.230 1.00 91.88 122 ALA A N 1
ATOM 933 C CA . ALA A 1 122 ? -10.856 4.307 7.250 1.00 91.88 122 ALA A CA 1
ATOM 934 C C . ALA A 1 122 ? -10.369 2.964 6.683 1.00 91.88 122 ALA A C 1
ATOM 936 O O . ALA A 1 122 ? -9.461 2.956 5.854 1.00 91.88 122 ALA A O 1
ATOM 937 N N . LEU A 1 123 ? -11.012 1.845 7.041 1.00 94.38 123 LEU A N 1
ATOM 938 C CA . LEU A 1 123 ? -10.719 0.539 6.434 1.00 94.38 123 LEU A CA 1
ATOM 939 C C . LEU A 1 123 ? -10.914 0.552 4.920 1.00 94.38 123 LEU A C 1
ATOM 941 O O . LEU A 1 123 ? -10.039 0.112 4.178 1.00 94.38 123 LEU A O 1
ATOM 945 N N . SER A 1 124 ? -12.034 1.106 4.454 1.00 91.44 124 SER A N 1
ATOM 946 C CA . SER A 1 124 ? -12.325 1.202 3.022 1.00 91.44 124 SER A CA 1
ATOM 947 C C . SER A 1 124 ? -11.253 2.015 2.296 1.00 91.44 124 SER A C 1
ATOM 949 O O . SER A 1 124 ? -10.789 1.625 1.229 1.00 91.44 124 SER A O 1
ATOM 951 N N . ALA A 1 125 ? -10.800 3.117 2.897 1.00 92.06 125 ALA A N 1
ATOM 952 C CA . ALA A 1 125 ? -9.716 3.919 2.347 1.00 92.06 125 ALA A CA 1
ATOM 953 C C . ALA A 1 125 ? -8.385 3.153 2.296 1.00 92.06 125 ALA A C 1
ATOM 955 O O . ALA A 1 125 ? -7.723 3.197 1.261 1.00 92.06 125 ALA A O 1
ATOM 956 N N . ILE A 1 126 ? -8.010 2.415 3.348 1.00 95.62 126 ILE A N 1
ATOM 957 C CA . ILE A 1 126 ? -6.817 1.546 3.342 1.00 95.62 126 ILE A CA 1
ATOM 958 C C . ILE A 1 126 ? -6.913 0.526 2.203 1.00 95.62 126 ILE A C 1
ATOM 960 O O . ILE A 1 126 ? -5.977 0.388 1.416 1.00 95.62 126 ILE A O 1
ATOM 964 N N . LYS A 1 127 ? -8.066 -0.136 2.062 1.00 95.50 127 LYS A N 1
ATOM 965 C CA . LYS A 1 127 ? -8.291 -1.136 1.015 1.00 95.50 127 LYS A CA 1
ATOM 966 C C . LYS A 1 127 ? -8.128 -0.558 -0.387 1.00 95.50 127 LYS A C 1
ATOM 968 O O . LYS A 1 127 ? -7.478 -1.180 -1.217 1.00 95.50 127 LYS A O 1
ATOM 973 N N . VAL A 1 128 ? -8.633 0.653 -0.633 1.00 94.75 128 VAL A N 1
ATOM 974 C CA . VAL A 1 128 ? -8.465 1.334 -1.927 1.00 94.75 128 VAL A CA 1
ATOM 975 C C . VAL A 1 128 ? -6.992 1.619 -2.242 1.00 94.75 128 VAL A C 1
ATOM 977 O O . VAL A 1 128 ? -6.597 1.496 -3.400 1.00 94.75 128 VAL A O 1
ATOM 980 N N . HIS A 1 129 ? -6.154 1.941 -1.249 1.00 95.75 129 HIS A N 1
ATOM 981 C CA . HIS A 1 129 ? -4.712 2.094 -1.489 1.00 95.75 129 HIS A CA 1
ATOM 982 C C . HIS A 1 129 ? -4.086 0.760 -1.913 1.00 95.75 129 HIS A C 1
ATOM 984 O O . HIS A 1 129 ? -3.367 0.717 -2.910 1.00 95.75 129 HIS A O 1
ATOM 990 N N . ILE A 1 130 ? -4.394 -0.323 -1.191 1.00 97.06 130 ILE A N 1
ATOM 991 C CA . ILE A 1 130 ? -3.885 -1.672 -1.486 1.00 97.06 130 ILE A CA 1
ATOM 992 C C . ILE A 1 130 ? -4.324 -2.123 -2.884 1.00 97.06 130 ILE A C 1
ATOM 994 O O . ILE A 1 130 ? -3.498 -2.565 -3.678 1.00 97.06 130 ILE A O 1
ATOM 998 N N . ASP A 1 131 ? -5.603 -1.955 -3.217 1.00 95.25 131 ASP A N 1
ATOM 999 C CA . ASP A 1 131 ? -6.150 -2.358 -4.516 1.00 95.25 131 ASP A CA 1
ATOM 1000 C C . ASP A 1 131 ? -5.572 -1.541 -5.667 1.00 95.25 131 ASP A C 1
ATOM 1002 O O . ASP A 1 131 ? -5.285 -2.092 -6.728 1.00 95.25 131 ASP A O 1
ATOM 1006 N N . THR A 1 132 ? -5.331 -0.245 -5.454 1.00 94.06 132 THR A N 1
ATOM 1007 C CA . THR A 1 132 ? -4.658 0.583 -6.460 1.00 94.06 132 THR A CA 1
ATOM 1008 C C . THR A 1 132 ? -3.222 0.111 -6.699 1.00 94.06 132 THR A C 1
ATOM 1010 O O . THR A 1 132 ? -2.800 0.026 -7.849 1.00 94.06 132 THR A O 1
ATOM 1013 N N . MET A 1 133 ? -2.474 -0.244 -5.645 1.00 95.25 133 MET A N 1
ATOM 1014 C CA . MET A 1 133 ? -1.118 -0.793 -5.804 1.00 95.25 133 MET A CA 1
ATOM 1015 C C . MET A 1 133 ? -1.129 -2.121 -6.571 1.00 95.25 133 MET A C 1
ATOM 1017 O O . MET A 1 133 ? -0.304 -2.318 -7.461 1.00 95.25 133 MET A O 1
ATOM 1021 N N . LYS A 1 134 ? -2.092 -3.003 -6.286 1.00 95.19 134 LYS A N 1
ATOM 1022 C CA . LYS A 1 134 ? -2.268 -4.258 -7.031 1.00 95.19 134 LYS A CA 1
ATOM 1023 C C . LYS A 1 134 ? -2.584 -4.022 -8.501 1.00 95.19 134 LYS A C 1
ATOM 1025 O O . LYS A 1 134 ? -2.019 -4.704 -9.345 1.00 95.19 134 LYS A O 1
ATOM 1030 N N . LEU A 1 135 ? -3.454 -3.057 -8.803 1.00 92.81 135 LEU A N 1
ATOM 1031 C CA . LEU A 1 135 ? -3.782 -2.685 -10.179 1.00 92.81 135 LEU A CA 1
ATOM 1032 C C . LEU A 1 135 ? -2.535 -2.221 -10.940 1.00 92.81 135 LEU A C 1
ATOM 1034 O O . LEU A 1 135 ? -2.299 -2.680 -12.047 1.00 92.81 135 LEU A O 1
ATOM 1038 N N . ILE A 1 136 ? -1.713 -1.365 -10.326 1.00 91.75 136 ILE A N 1
ATOM 1039 C CA . ILE A 1 136 ? -0.467 -0.869 -10.932 1.00 91.75 136 ILE A CA 1
ATOM 1040 C C . ILE A 1 136 ? 0.490 -2.005 -11.285 1.00 91.75 136 ILE A C 1
ATOM 1042 O O . ILE A 1 136 ? 1.054 -1.991 -12.375 1.00 91.75 136 ILE A O 1
ATOM 1046 N N . ILE A 1 137 ? 0.668 -2.973 -10.382 1.00 91.88 137 ILE A N 1
ATOM 1047 C CA . ILE A 1 137 ? 1.529 -4.131 -10.645 1.00 91.88 137 ILE A CA 1
ATOM 1048 C C . ILE A 1 137 ? 0.913 -5.055 -11.700 1.00 91.88 137 ILE A C 1
ATOM 1050 O O . ILE A 1 137 ? 1.621 -5.493 -12.601 1.00 91.88 137 ILE A O 1
ATOM 1054 N N . ASN A 1 138 ? -0.390 -5.338 -11.622 1.00 90.44 138 ASN A N 1
ATOM 1055 C CA . ASN A 1 138 ? -1.070 -6.197 -12.595 1.00 90.44 138 ASN A CA 1
ATOM 1056 C C . ASN A 1 138 ? -1.021 -5.628 -14.020 1.00 90.44 138 ASN A C 1
ATOM 1058 O O . ASN A 1 138 ? -0.855 -6.393 -14.967 1.00 90.44 138 ASN A O 1
ATOM 1062 N N . ASP A 1 139 ? -1.156 -4.310 -14.158 1.00 88.44 139 ASP A N 1
ATOM 1063 C CA . ASP A 1 139 ? -1.141 -3.612 -15.446 1.00 88.44 139 ASP A CA 1
ATOM 1064 C C . ASP A 1 139 ? 0.286 -3.206 -15.882 1.00 88.44 139 ASP A C 1
ATOM 1066 O O . ASP A 1 139 ? 0.443 -2.506 -16.882 1.00 88.44 139 ASP A O 1
ATOM 1070 N N . ASP A 1 140 ? 1.322 -3.627 -15.140 1.00 88.88 140 ASP A N 1
ATOM 1071 C CA . ASP A 1 140 ? 2.742 -3.306 -15.366 1.00 88.88 140 ASP A CA 1
ATOM 1072 C C . ASP A 1 140 ? 2.993 -1.798 -15.594 1.00 88.88 140 ASP A C 1
ATOM 1074 O O . ASP A 1 140 ? 3.724 -1.371 -16.494 1.00 88.88 140 ASP A O 1
ATOM 1078 N N . ILE A 1 141 ? 2.343 -0.946 -14.787 1.00 87.94 141 ILE A N 1
ATOM 1079 C CA . ILE A 1 141 ? 2.437 0.512 -14.929 1.00 87.94 141 ILE A CA 1
ATOM 1080 C C . ILE A 1 141 ? 3.751 1.000 -14.310 1.00 87.94 141 ILE A C 1
ATOM 1082 O O . ILE A 1 141 ? 3.838 1.288 -13.113 1.00 87.94 141 ILE A O 1
ATOM 1086 N N . LYS A 1 142 ? 4.771 1.129 -15.159 1.00 87.62 142 LYS A N 1
ATOM 1087 C CA . LYS A 1 142 ? 6.114 1.580 -14.773 1.00 87.62 142 LYS A CA 1
ATOM 1088 C C . LYS A 1 142 ? 6.248 3.101 -14.688 1.00 87.62 142 LYS A C 1
ATOM 1090 O O . LYS A 1 142 ? 5.482 3.880 -15.266 1.00 87.62 142 LYS A O 1
ATOM 1095 N N . GLY A 1 143 ? 7.286 3.518 -13.973 1.00 88.81 143 GLY A N 1
ATOM 1096 C CA . GLY A 1 143 ? 7.629 4.900 -13.682 1.00 88.81 143 GLY A CA 1
ATOM 1097 C C . GLY A 1 143 ? 6.461 5.635 -13.036 1.00 88.81 143 GLY A C 1
ATOM 1098 O O . GLY A 1 143 ? 5.767 5.115 -12.160 1.00 88.81 143 GLY A O 1
ATOM 1099 N N . SER A 1 144 ? 6.208 6.846 -13.521 1.00 86.94 144 SER A N 1
ATOM 1100 C CA . SER A 1 144 ? 5.112 7.693 -13.053 1.00 86.94 144 SER A CA 1
ATOM 1101 C C . SER A 1 144 ? 3.736 7.320 -13.616 1.00 86.94 144 SER A C 1
ATOM 1103 O O . SER A 1 144 ? 2.752 7.946 -13.231 1.00 86.94 144 SER A O 1
ATOM 1105 N N . GLY A 1 145 ? 3.637 6.370 -14.557 1.00 84.25 145 GLY A N 1
ATOM 1106 C CA . GLY A 1 145 ? 2.386 6.002 -15.239 1.00 84.25 145 GLY A CA 1
ATOM 1107 C C . GLY A 1 145 ? 1.719 7.123 -16.051 1.00 84.25 145 GLY A C 1
ATOM 1108 O O . GLY A 1 145 ? 0.544 7.012 -16.411 1.00 84.25 145 GLY A O 1
ATOM 1109 N N . GLY A 1 146 ? 2.437 8.219 -16.317 1.00 89.31 146 GLY A N 1
ATOM 1110 C CA . GLY A 1 146 ? 1.955 9.354 -17.102 1.00 89.31 146 GLY A CA 1
ATOM 1111 C C . GLY A 1 146 ? 0.635 9.932 -16.582 1.00 89.31 146 GLY A C 1
ATOM 1112 O O . GLY A 1 146 ? 0.443 10.151 -15.387 1.00 89.31 146 GLY A O 1
ATOM 1113 N N . GLU A 1 147 ? -0.302 10.177 -17.496 1.00 86.31 147 GLU A N 1
ATOM 1114 C CA . GLU A 1 147 ? -1.605 10.760 -17.163 1.00 86.31 147 GLU A CA 1
ATOM 1115 C C . GLU A 1 147 ? -2.473 9.832 -16.295 1.00 86.31 147 GLU A C 1
ATOM 1117 O O . GLU A 1 147 ? -3.232 10.304 -15.447 1.00 86.31 147 GLU A O 1
ATOM 1122 N N . ILE A 1 148 ? -2.350 8.512 -16.473 1.00 84.94 148 ILE A N 1
ATOM 1123 C CA . ILE A 1 148 ? -3.071 7.521 -15.662 1.00 84.94 148 ILE A CA 1
ATOM 1124 C C . ILE A 1 148 ? -2.550 7.566 -14.227 1.00 84.94 148 ILE A C 1
ATOM 1126 O O . ILE A 1 148 ? -3.334 7.715 -13.290 1.00 84.94 148 ILE A O 1
ATOM 1130 N N . GLY A 1 149 ? -1.229 7.518 -14.058 1.00 84.62 149 GLY A N 1
ATOM 1131 C CA . GLY A 1 149 ? -0.594 7.589 -12.747 1.00 84.62 149 GLY A CA 1
ATOM 1132 C C . GLY A 1 149 ? -0.904 8.885 -12.001 1.00 84.62 149 GLY A C 1
ATOM 1133 O O . GLY A 1 149 ? -1.245 8.846 -10.817 1.00 84.62 149 GLY A O 1
ATOM 1134 N N . ARG A 1 150 ? -0.909 10.027 -12.703 1.00 87.31 150 ARG A N 1
ATOM 1135 C CA . ARG A 1 150 ? -1.341 11.316 -12.138 1.00 87.31 150 ARG A CA 1
ATOM 1136 C C . ARG A 1 150 ? -2.766 11.241 -11.585 1.00 87.31 150 ARG A C 1
ATOM 1138 O O . ARG A 1 150 ? -2.996 11.622 -10.439 1.00 87.31 150 ARG A O 1
ATOM 1145 N N . LYS A 1 151 ? -3.715 10.713 -12.366 1.00 86.50 151 LYS A N 1
ATOM 1146 C CA . LYS A 1 151 ? -5.116 10.563 -11.935 1.00 86.50 151 LYS A CA 1
ATOM 1147 C C . LYS A 1 151 ? -5.268 9.606 -10.753 1.00 86.50 151 LYS A C 1
ATOM 1149 O O . LYS A 1 151 ? -6.061 9.887 -9.856 1.00 86.50 151 LYS A O 1
ATOM 1154 N N . LEU A 1 152 ? -4.514 8.505 -10.732 1.00 86.69 152 LEU A N 1
ATOM 1155 C CA . LEU A 1 152 ? -4.518 7.557 -9.614 1.00 86.69 152 LEU A CA 1
ATOM 1156 C C . LEU A 1 152 ? -4.043 8.228 -8.321 1.00 86.69 152 LEU A C 1
ATOM 1158 O O . LEU A 1 152 ? -4.739 8.168 -7.307 1.00 86.69 152 LEU A O 1
ATOM 1162 N N . LEU A 1 153 ? -2.910 8.933 -8.366 1.00 86.94 153 LEU A N 1
ATOM 1163 C CA . LEU A 1 153 ? -2.382 9.663 -7.212 1.00 86.94 153 LEU A CA 1
ATOM 1164 C C . LEU A 1 153 ? -3.339 10.766 -6.742 1.00 86.94 153 LEU A C 1
ATOM 1166 O O . LEU A 1 153 ? -3.566 10.913 -5.542 1.00 86.94 153 LEU A O 1
ATOM 1170 N N . GLU A 1 154 ? -3.957 11.507 -7.663 1.00 86.31 154 GLU A N 1
ATOM 1171 C CA . GLU A 1 154 ? -4.961 12.524 -7.325 1.00 86.31 154 GLU A CA 1
ATOM 1172 C C . GLU A 1 154 ? -6.196 11.932 -6.644 1.00 86.31 154 GLU A C 1
ATOM 1174 O O . GLU A 1 154 ? -6.694 12.509 -5.671 1.00 86.31 154 GLU A O 1
ATOM 1179 N N . GLY A 1 155 ? -6.674 10.780 -7.123 1.00 84.94 155 GLY A N 1
ATOM 1180 C CA . GLY A 1 155 ? -7.774 10.042 -6.509 1.00 84.94 155 GLY A CA 1
ATOM 1181 C C . GLY A 1 155 ? -7.438 9.600 -5.086 1.00 84.94 155 GLY A C 1
ATOM 1182 O O . GLY A 1 155 ? -8.220 9.837 -4.164 1.00 84.94 155 GLY A O 1
ATOM 1183 N N . ILE A 1 156 ? -6.243 9.042 -4.886 1.00 87.88 156 ILE A N 1
ATOM 1184 C CA . ILE A 1 156 ? -5.741 8.623 -3.573 1.00 87.88 156 ILE A CA 1
ATOM 1185 C C . ILE A 1 156 ? -5.592 9.815 -2.611 1.00 87.88 156 ILE A C 1
ATOM 1187 O O . ILE A 1 156 ? -6.062 9.769 -1.472 1.00 87.88 156 ILE A O 1
ATOM 1191 N N . GLU A 1 157 ? -5.025 10.932 -3.062 1.00 84.06 157 GLU A N 1
ATOM 1192 C CA . GLU A 1 157 ? -4.908 12.135 -2.230 1.00 84.06 157 GLU A CA 1
ATOM 1193 C C . GLU A 1 157 ? -6.276 12.763 -1.913 1.00 84.06 157 GLU A C 1
ATOM 1195 O O . GLU A 1 157 ? -6.482 13.317 -0.829 1.00 84.06 157 GLU A O 1
ATOM 1200 N N . ALA A 1 158 ? -7.252 12.654 -2.820 1.00 82.12 158 ALA A N 1
ATOM 1201 C CA . ALA A 1 158 ? -8.623 13.085 -2.557 1.00 82.12 158 ALA A CA 1
ATOM 1202 C C . ALA A 1 158 ? -9.296 12.261 -1.454 1.00 82.12 158 ALA A C 1
ATOM 1204 O O . ALA A 1 158 ? -10.059 12.826 -0.666 1.00 82.12 158 ALA A O 1
ATOM 1205 N N . ILE A 1 159 ? -8.994 10.961 -1.367 1.00 79.38 159 ILE A N 1
ATOM 1206 C CA . ILE A 1 159 ? -9.446 10.110 -0.262 1.00 79.38 159 ILE A CA 1
ATOM 1207 C C . ILE A 1 159 ? -8.908 10.691 1.042 1.00 79.38 159 ILE A C 1
ATOM 1209 O O . ILE A 1 159 ? -9.709 11.074 1.888 1.00 79.38 159 ILE A O 1
ATOM 1213 N N . LYS A 1 160 ? -7.590 10.887 1.173 1.00 73.31 160 LYS A N 1
ATOM 1214 C CA . LYS A 1 160 ? -6.977 11.446 2.393 1.00 73.31 160 LYS A CA 1
ATOM 1215 C C . LYS A 1 160 ? -7.590 12.770 2.846 1.00 73.31 160 LYS A C 1
ATOM 1217 O O . LYS A 1 160 ? -7.889 12.912 4.030 1.00 73.31 160 LYS A O 1
ATOM 1222 N N . ARG A 1 161 ? -7.837 13.713 1.928 1.00 77.44 161 ARG A N 1
ATOM 1223 C CA . ARG A 1 161 ? -8.469 15.006 2.268 1.00 77.44 161 ARG A CA 1
ATOM 1224 C C . ARG A 1 161 ? -9.837 14.846 2.929 1.00 77.44 161 ARG A C 1
ATOM 1226 O O . ARG A 1 161 ? -10.160 15.606 3.829 1.00 77.44 161 ARG A O 1
ATOM 1233 N N . LYS A 1 162 ? -10.626 13.839 2.543 1.00 71.00 162 LYS A N 1
ATOM 1234 C CA . LYS A 1 162 ? -11.920 13.568 3.193 1.00 71.00 162 LYS A CA 1
ATOM 1235 C C . LYS A 1 162 ? -11.780 13.074 4.638 1.00 71.00 162 LYS A C 1
ATOM 1237 O O . LYS A 1 162 ? -12.724 13.209 5.408 1.00 71.00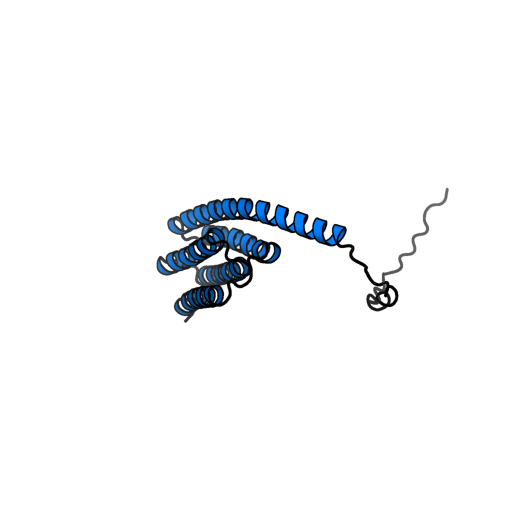 162 LYS A O 1
ATOM 1242 N N . PHE A 1 163 ? -10.630 12.512 5.011 1.00 65.44 163 PHE A N 1
ATOM 1243 C CA . PHE A 1 163 ? -10.367 11.995 6.359 1.00 65.44 163 PHE A CA 1
ATOM 1244 C C . PHE A 1 163 ? -9.553 12.934 7.246 1.00 65.44 163 PHE A C 1
ATOM 1246 O O . PHE A 1 163 ? -9.493 12.712 8.457 1.00 65.44 163 PHE A O 1
ATOM 1253 N N . SER A 1 164 ? -8.934 13.963 6.671 1.00 52.62 164 SER A N 1
ATOM 1254 C CA . SER A 1 164 ? -8.209 15.012 7.386 1.00 52.62 164 SER A CA 1
ATOM 1255 C C . SER A 1 164 ? -8.833 16.385 7.087 1.00 52.62 164 SER A C 1
ATOM 1257 O O . SER A 1 164 ? -8.206 17.162 6.365 1.00 52.62 164 SER A O 1
ATOM 1259 N N . PRO A 1 165 ? -10.069 16.654 7.563 1.00 47.50 165 PRO A N 1
ATOM 1260 C CA . PRO A 1 165 ? -10.660 17.990 7.507 1.00 47.50 165 PRO A CA 1
ATOM 1261 C C . PRO A 1 165 ? -9.905 18.991 8.388 1.00 47.50 165 PRO A C 1
ATOM 1263 O O . PRO A 1 165 ? -9.315 18.556 9.406 1.00 47.50 165 PRO A O 1
#